Protein AF-A0A813G1A6-F1 (afdb_monomer_lite)

pLDDT: mean 83.05, std 12.77, range [56.25, 96.88]

Foldseek 3Di: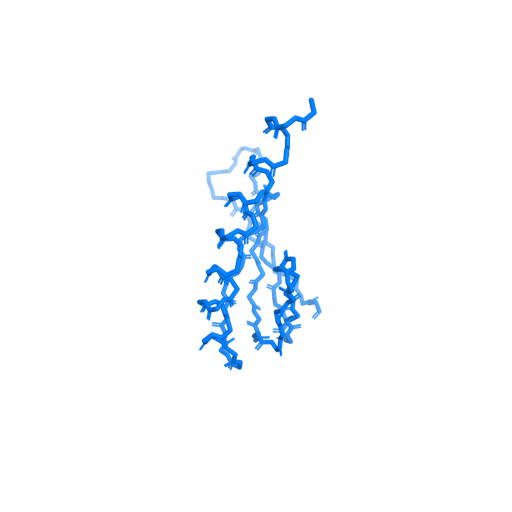
DVVVVVVVVVVLVVLVVVQVVVVVQAQHFDWDQDPVGKIKTFGFHDADSVRDTDGDFIKIWHFDDDPPDPGTDIDIDTD

Sequence (79 aa):
FRLRRESRAKTMGKVKQTRRKLAAFFNWRVSVTLTDGRVLVGTLMAVDKHVNLVLCNTEEYRKYKVKGKPEGKELKRML

Structure (mmCIF, N/CA/C/O backbone):
data_AF-A0A813G1A6-F1
#
_entry.id   AF-A0A813G1A6-F1
#
loop_
_atom_site.group_PDB
_atom_site.id
_atom_site.type_symbol
_atom_site.label_atom_id
_atom_site.label_alt_id
_atom_site.label_comp_id
_atom_site.label_asym_id
_atom_site.label_entity_id
_atom_site.label_seq_id
_atom_site.pdbx_PDB_ins_code
_atom_site.Cartn_x
_atom_site.Cartn_y
_atom_site.Cartn_z
_atom_site.occupancy
_atom_site.B_iso_or_equiv
_atom_site.auth_seq_id
_atom_site.auth_comp_id
_atom_site.auth_asym_id
_atom_site.auth_atom_id
_atom_site.pdbx_PDB_model_num
ATOM 1 N N . PHE A 1 1 ? -11.747 22.731 -25.544 1.00 56.25 1 PHE A N 1
ATOM 2 C CA . PHE A 1 1 ? -10.899 21.520 -25.703 1.00 56.25 1 PHE A CA 1
ATOM 3 C C . PHE A 1 1 ? -9.446 21.662 -25.207 1.00 56.25 1 PHE A C 1
ATOM 5 O O . PHE A 1 1 ? -8.936 20.694 -24.651 1.00 56.25 1 PHE A O 1
ATOM 12 N N . ARG A 1 2 ? -8.775 22.822 -25.342 1.00 58.00 2 ARG A N 1
ATOM 13 C CA . ARG A 1 2 ? -7.355 23.030 -24.954 1.00 58.00 2 ARG A CA 1
ATOM 14 C C . ARG A 1 2 ? -7.086 22.996 -23.434 1.00 58.00 2 ARG A C 1
ATOM 16 O O . ARG A 1 2 ? -6.236 22.232 -22.988 1.00 58.00 2 ARG A O 1
ATOM 23 N N . LEU A 1 3 ? -7.928 23.662 -22.638 1.00 58.72 3 LEU A N 1
ATOM 24 C CA . LEU A 1 3 ? -7.850 23.698 -21.161 1.00 58.72 3 LEU A CA 1
ATOM 25 C C . LEU A 1 3 ? -7.911 22.308 -20.485 1.00 58.72 3 LEU A C 1
ATOM 27 O O . LEU A 1 3 ? -7.277 22.065 -19.456 1.00 58.72 3 LEU A O 1
ATOM 31 N N . ARG A 1 4 ? -8.634 21.346 -21.080 1.00 59.69 4 ARG A N 1
ATOM 32 C CA . ARG A 1 4 ? -8.740 19.965 -20.562 1.00 59.69 4 ARG A CA 1
ATOM 33 C C . ARG A 1 4 ? -7.493 19.116 -20.865 1.00 59.69 4 ARG A C 1
ATOM 35 O O . ARG A 1 4 ? -7.251 18.123 -20.184 1.00 59.69 4 ARG A O 1
ATOM 42 N N . ARG A 1 5 ? -6.705 19.478 -21.887 1.00 60.50 5 ARG A N 1
ATOM 43 C CA . ARG A 1 5 ? -5.440 18.800 -22.233 1.00 60.50 5 ARG A CA 1
ATOM 44 C C . ARG A 1 5 ? -4.284 19.283 -21.355 1.00 60.50 5 ARG A C 1
ATOM 46 O O . ARG A 1 5 ? -3.516 18.455 -20.879 1.00 60.50 5 ARG A O 1
ATOM 53 N N . GLU A 1 6 ? -4.210 20.581 -21.072 1.00 59.69 6 GLU A N 1
ATOM 54 C CA . GLU A 1 6 ? -3.176 21.168 -20.201 1.00 59.69 6 GLU A CA 1
ATOM 55 C C . GLU A 1 6 ? -3.313 20.714 -18.743 1.00 59.69 6 GLU A C 1
ATOM 57 O O . GLU A 1 6 ? -2.334 20.299 -18.122 1.00 59.69 6 GLU A O 1
ATOM 62 N N . SER A 1 7 ? -4.542 20.688 -18.217 1.00 60.41 7 SER A N 1
ATOM 63 C CA . SER A 1 7 ? -4.837 20.136 -16.885 1.00 60.41 7 SER A CA 1
ATOM 64 C C . SER A 1 7 ? -4.434 18.662 -16.767 1.00 60.41 7 SER A C 1
ATOM 66 O O . SER A 1 7 ? -3.766 18.286 -15.806 1.00 60.41 7 SER A O 1
ATOM 68 N N . ARG A 1 8 ? -4.737 17.833 -17.777 1.00 61.25 8 ARG A N 1
ATOM 69 C CA . ARG A 1 8 ? -4.304 16.424 -17.820 1.00 61.25 8 ARG A CA 1
ATOM 70 C C . ARG A 1 8 ? -2.784 16.271 -17.895 1.00 61.25 8 ARG A C 1
ATOM 72 O O . ARG A 1 8 ? -2.242 15.425 -17.191 1.00 61.25 8 ARG A O 1
ATOM 79 N N . ALA A 1 9 ? -2.088 17.082 -18.691 1.00 61.72 9 ALA A N 1
ATOM 80 C CA . ALA A 1 9 ? -0.627 17.038 -18.782 1.00 61.72 9 ALA A CA 1
ATOM 81 C C . ALA A 1 9 ? 0.041 17.381 -17.436 1.00 61.72 9 ALA A C 1
ATOM 83 O O . ALA A 1 9 ? 0.977 16.698 -17.013 1.00 61.72 9 ALA A O 1
ATOM 84 N N . LYS A 1 10 ? -0.497 18.375 -16.716 1.00 61.72 10 LYS A N 1
ATOM 85 C CA . LYS A 1 10 ? -0.015 18.777 -15.385 1.00 61.72 10 LYS A CA 1
ATOM 86 C C . LYS A 1 10 ? -0.229 17.674 -14.339 1.00 61.72 10 LYS A C 1
ATOM 88 O O . LYS A 1 10 ? 0.681 17.377 -13.564 1.00 61.72 10 LYS A O 1
ATOM 93 N N . THR A 1 11 ? -1.383 17.002 -14.361 1.00 65.94 11 THR A N 1
ATOM 94 C CA . THR A 1 11 ? -1.662 15.842 -13.494 1.00 65.94 11 THR A CA 1
ATOM 95 C C . THR A 1 11 ? -0.749 14.654 -13.816 1.00 65.94 11 THR A C 1
ATOM 97 O O . THR A 1 11 ? -0.196 14.046 -12.901 1.00 65.94 11 THR A O 1
ATOM 100 N N . MET A 1 12 ? -0.502 14.364 -15.100 1.00 65.06 12 MET A N 1
ATOM 101 C CA . MET A 1 12 ? 0.394 13.280 -15.536 1.00 65.06 12 MET A CA 1
ATOM 102 C C . MET A 1 12 ? 1.852 13.502 -15.103 1.00 65.06 12 MET A C 1
ATOM 104 O O . MET A 1 12 ? 2.527 12.551 -14.702 1.00 65.06 12 MET A O 1
ATOM 108 N N . GLY A 1 13 ? 2.334 14.751 -15.118 1.00 70.31 13 GLY A N 1
ATOM 109 C CA . GLY A 1 13 ? 3.665 15.104 -14.611 1.00 70.31 13 GLY A CA 1
ATOM 110 C C . GLY A 1 13 ? 3.828 14.807 -13.116 1.00 70.31 13 GLY A C 1
ATOM 111 O O . GLY A 1 13 ? 4.835 14.228 -12.702 1.00 70.31 13 GLY A O 1
ATOM 112 N N . LYS A 1 14 ? 2.797 15.108 -12.315 1.00 73.62 14 LYS A N 1
ATOM 113 C CA . LYS A 1 14 ? 2.782 14.837 -10.869 1.00 73.62 14 LYS A CA 1
ATOM 114 C C . LYS A 1 14 ? 2.761 13.334 -10.571 1.00 73.62 14 LYS A C 1
ATOM 116 O O . LYS A 1 14 ? 3.540 12.868 -9.744 1.00 73.62 14 LYS A O 1
ATOM 121 N N . VAL A 1 15 ? 1.959 12.558 -11.306 1.00 77.25 15 VAL A N 1
ATOM 122 C CA . VAL A 1 15 ? 1.896 11.089 -11.169 1.00 77.25 15 VAL A CA 1
ATOM 123 C C . VAL A 1 15 ? 3.239 10.431 -11.506 1.00 77.25 15 VAL A C 1
ATOM 125 O O . VAL A 1 15 ? 3.698 9.557 -10.770 1.00 77.25 15 VAL A O 1
ATOM 128 N N . LYS A 1 16 ? 3.930 10.892 -12.558 1.00 77.81 16 LYS A N 1
ATOM 129 C CA . LYS A 1 16 ? 5.258 10.375 -12.937 1.00 77.81 16 LYS A CA 1
ATOM 130 C C . LYS A 1 16 ? 6.293 10.563 -11.821 1.00 77.81 16 LYS A C 1
ATOM 132 O O . LYS A 1 16 ? 7.118 9.674 -11.598 1.00 77.81 16 LYS A O 1
ATOM 137 N N . GLN A 1 17 ? 6.242 11.692 -11.109 1.00 83.00 17 GLN A N 1
ATOM 138 C CA . GLN A 1 17 ? 7.122 11.963 -9.971 1.00 83.00 17 GLN A CA 1
ATOM 139 C C . GLN A 1 17 ? 6.763 11.102 -8.751 1.00 83.00 17 GLN A C 1
ATOM 141 O O . GLN A 1 17 ? 7.660 10.523 -8.140 1.00 83.00 17 GLN A O 1
ATOM 146 N N . THR A 1 18 ? 5.475 10.958 -8.426 1.00 85.75 18 THR A N 1
ATOM 147 C CA . THR A 1 18 ? 5.005 10.094 -7.328 1.00 85.75 18 THR A CA 1
ATOM 148 C C . THR A 1 18 ? 5.394 8.635 -7.553 1.00 85.75 18 THR A C 1
ATOM 150 O O . THR A 1 18 ? 5.931 8.004 -6.649 1.00 85.75 18 THR A O 1
ATOM 153 N N . ARG A 1 19 ? 5.227 8.119 -8.777 1.00 88.50 19 ARG A N 1
ATOM 154 C CA . ARG A 1 19 ? 5.635 6.754 -9.141 1.00 88.50 19 ARG A CA 1
ATOM 155 C C . ARG A 1 19 ? 7.120 6.514 -8.892 1.00 88.50 19 ARG A C 1
ATOM 157 O O . ARG A 1 19 ? 7.482 5.496 -8.321 1.00 88.50 19 ARG A O 1
ATOM 164 N N . ARG A 1 20 ? 7.983 7.445 -9.316 1.00 88.00 20 ARG A N 1
ATOM 165 C CA . ARG A 1 20 ? 9.436 7.331 -9.101 1.00 88.00 20 ARG A CA 1
ATOM 166 C C . ARG A 1 20 ? 9.791 7.262 -7.617 1.00 88.00 20 ARG A C 1
ATOM 168 O O . ARG A 1 20 ? 10.650 6.474 -7.252 1.00 88.00 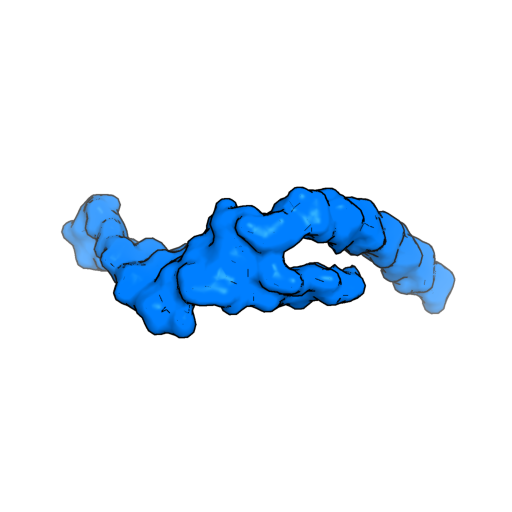20 ARG A O 1
ATOM 175 N N . LYS A 1 21 ? 9.115 8.055 -6.782 1.00 89.69 21 LYS A N 1
ATOM 176 C CA . LYS A 1 21 ? 9.294 8.013 -5.326 1.00 89.69 21 LYS A CA 1
ATOM 177 C C . LYS A 1 21 ? 8.814 6.686 -4.735 1.00 89.69 21 LYS A C 1
ATOM 179 O O . LYS A 1 21 ? 9.506 6.119 -3.908 1.00 89.69 21 LYS A O 1
ATOM 184 N N . LEU A 1 22 ? 7.670 6.174 -5.190 1.00 90.56 22 LEU A N 1
ATOM 185 C CA . LEU A 1 22 ? 7.121 4.901 -4.714 1.00 90.56 22 LEU A CA 1
ATOM 186 C C . LEU A 1 22 ? 7.961 3.689 -5.128 1.00 90.56 22 LEU A C 1
ATOM 188 O O . LEU A 1 22 ? 8.112 2.761 -4.344 1.00 90.56 22 LEU A O 1
ATOM 192 N N . ALA A 1 23 ? 8.555 3.720 -6.321 1.00 89.56 23 ALA A N 1
ATOM 193 C CA . ALA A 1 23 ? 9.449 2.665 -6.792 1.00 89.56 23 ALA A CA 1
ATOM 194 C C . ALA A 1 23 ? 10.701 2.496 -5.911 1.00 89.56 23 ALA A C 1
ATOM 196 O O . ALA A 1 23 ? 11.267 1.410 -5.874 1.00 89.56 23 ALA A O 1
ATOM 197 N N . ALA A 1 24 ? 11.113 3.537 -5.176 1.00 91.44 24 ALA A N 1
ATOM 198 C CA . ALA A 1 24 ? 12.227 3.446 -4.231 1.00 91.44 24 ALA A CA 1
ATOM 199 C C . ALA A 1 24 ? 11.919 2.552 -3.014 1.00 91.44 24 ALA A C 1
ATOM 201 O O . ALA A 1 24 ? 12.843 2.113 -2.341 1.00 91.44 24 ALA A O 1
ATOM 202 N N . PHE A 1 25 ? 10.642 2.258 -2.747 1.00 92.56 25 PHE A N 1
ATOM 203 C CA . PHE A 1 25 ? 10.196 1.407 -1.639 1.00 92.56 25 PHE A CA 1
ATOM 204 C C . PHE A 1 25 ? 9.930 -0.047 -2.066 1.00 92.56 25 PHE A C 1
ATOM 206 O O . PHE A 1 25 ? 9.189 -0.768 -1.400 1.00 92.56 25 PHE A O 1
ATOM 213 N N . PHE A 1 26 ? 10.483 -0.489 -3.197 1.00 93.50 26 PHE A N 1
ATOM 214 C CA . PHE A 1 26 ? 10.377 -1.880 -3.641 1.00 93.50 26 PHE A CA 1
ATOM 215 C C . PHE A 1 26 ? 10.942 -2.844 -2.581 1.00 93.50 26 PHE A C 1
ATOM 217 O O . PHE A 1 26 ? 11.993 -2.581 -1.996 1.00 93.50 26 PHE A O 1
ATOM 224 N N . ASN A 1 27 ? 10.240 -3.952 -2.329 1.00 94.31 27 ASN A N 1
ATOM 225 C CA . ASN A 1 27 ? 10.524 -4.942 -1.281 1.00 94.31 27 ASN A CA 1
ATOM 226 C C . ASN A 1 27 ? 10.499 -4.413 0.164 1.00 94.31 27 ASN A C 1
ATOM 228 O O . ASN A 1 27 ? 10.933 -5.111 1.080 1.00 94.31 27 ASN A O 1
ATOM 232 N N . TRP A 1 28 ? 9.976 -3.210 0.411 1.00 96.44 28 TRP A N 1
ATOM 233 C CA . TRP A 1 28 ? 9.774 -2.713 1.773 1.00 96.44 28 TRP A CA 1
ATOM 234 C C . TRP A 1 28 ? 8.368 -3.023 2.276 1.00 96.44 28 TRP A C 1
ATOM 236 O O . TRP A 1 28 ? 7.407 -3.073 1.503 1.00 96.44 28 TRP A O 1
ATOM 246 N N . ARG A 1 29 ? 8.237 -3.185 3.59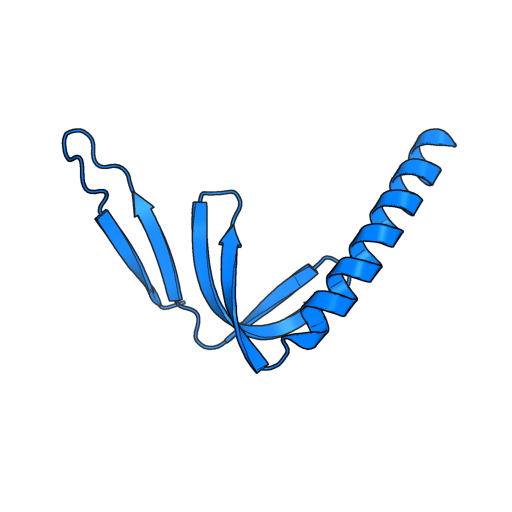8 1.00 95.56 29 ARG A N 1
ATOM 247 C CA . ARG A 1 29 ? 6.932 -3.238 4.262 1.00 95.56 29 ARG A CA 1
ATOM 248 C C . ARG A 1 29 ? 6.372 -1.823 4.345 1.00 95.56 29 ARG A C 1
ATOM 250 O O . ARG A 1 29 ? 6.942 -0.961 5.010 1.00 95.56 29 ARG A O 1
ATOM 257 N N . VAL A 1 30 ? 5.265 -1.589 3.655 1.00 95.25 30 VAL A N 1
ATOM 258 C CA . VAL A 1 30 ? 4.605 -0.286 3.564 1.00 95.25 30 VAL A CA 1
ATOM 259 C C . VAL A 1 30 ? 3.242 -0.333 4.240 1.00 95.25 30 VAL A C 1
ATOM 261 O O . VAL A 1 30 ? 2.602 -1.381 4.305 1.00 95.25 30 VAL A O 1
ATOM 264 N N . SER A 1 31 ? 2.800 0.823 4.729 1.00 95.44 31 SER A N 1
ATOM 265 C CA . SER A 1 31 ? 1.435 1.042 5.204 1.00 95.44 31 SER A CA 1
ATOM 266 C C . SER A 1 31 ? 0.704 1.935 4.207 1.00 95.44 31 SER A C 1
ATOM 268 O O . SER A 1 31 ? 1.185 3.019 3.871 1.00 95.44 31 SER A O 1
ATOM 270 N N . VAL A 1 32 ? -0.435 1.465 3.705 1.00 93.88 32 VAL A N 1
ATOM 271 C CA . VAL A 1 32 ? -1.242 2.136 2.685 1.00 93.88 32 VAL A CA 1
ATOM 272 C C . VAL A 1 32 ? -2.616 2.436 3.260 1.00 93.88 32 VAL A C 1
ATOM 274 O O . VAL A 1 32 ? -3.411 1.531 3.500 1.00 93.88 32 VAL A O 1
ATOM 277 N N . THR A 1 33 ? -2.919 3.718 3.439 1.00 93.94 33 THR A N 1
ATOM 278 C CA . THR A 1 33 ? -4.254 4.167 3.846 1.00 93.94 33 THR A CA 1
ATOM 279 C C . THR A 1 33 ? -5.124 4.385 2.614 1.00 93.94 33 THR A C 1
ATOM 281 O O . THR A 1 33 ? -4.812 5.213 1.757 1.00 93.94 33 THR A O 1
ATOM 284 N N . LEU A 1 34 ? -6.227 3.650 2.531 1.00 92.25 34 LEU A N 1
ATOM 285 C CA . LEU A 1 34 ? -7.243 3.793 1.496 1.00 92.25 34 LEU A CA 1
ATOM 286 C C . LEU A 1 34 ? -8.196 4.947 1.828 1.00 92.25 34 LEU A C 1
ATOM 288 O O . LEU A 1 34 ? -8.388 5.329 2.983 1.00 92.25 34 LEU A O 1
ATOM 292 N N . THR A 1 35 ? -8.842 5.493 0.799 1.00 91.31 35 THR A N 1
ATOM 293 C CA . THR A 1 35 ? -9.788 6.613 0.939 1.00 91.31 35 THR A CA 1
ATOM 294 C C . THR A 1 35 ? -11.043 6.255 1.734 1.00 91.31 35 THR A C 1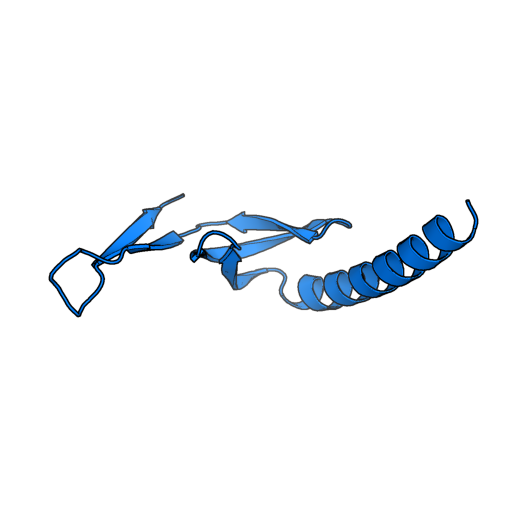
ATOM 296 O O . THR A 1 35 ? -11.712 7.145 2.244 1.00 91.31 35 THR A O 1
ATOM 299 N N . ASP A 1 36 ? -11.369 4.967 1.849 1.00 87.06 36 ASP A N 1
ATOM 300 C CA . ASP A 1 36 ? -12.485 4.462 2.653 1.00 87.06 36 ASP A CA 1
ATOM 301 C C . ASP A 1 36 ? -12.115 4.236 4.135 1.00 87.06 36 ASP A C 1
ATOM 303 O O . ASP A 1 36 ? -12.947 3.779 4.921 1.00 87.06 36 ASP A O 1
ATOM 307 N N . GLY A 1 37 ? -10.882 4.578 4.530 1.00 86.56 37 GLY A N 1
ATOM 308 C CA . GLY A 1 37 ? -10.395 4.508 5.909 1.00 86.56 37 GLY A CA 1
ATOM 309 C C . GLY A 1 37 ? -9.779 3.166 6.309 1.00 86.56 37 GLY A C 1
ATOM 310 O O . GLY A 1 37 ? -9.452 2.976 7.482 1.00 86.56 37 GLY A O 1
ATOM 311 N N . ARG A 1 38 ? -9.611 2.232 5.368 1.00 91.00 38 ARG A N 1
ATOM 312 C CA . ARG A 1 38 ? -8.827 1.009 5.592 1.00 91.00 38 ARG A CA 1
ATOM 313 C C . ARG A 1 38 ? -7.335 1.302 5.554 1.00 91.00 38 ARG A C 1
ATOM 315 O O . ARG A 1 38 ? -6.888 2.202 4.847 1.00 91.00 38 ARG A O 1
ATOM 322 N N . VAL A 1 39 ? -6.565 0.497 6.269 1.00 93.88 39 VAL A N 1
ATOM 323 C CA . VAL A 1 39 ? -5.103 0.517 6.236 1.00 93.88 39 VAL A CA 1
ATOM 324 C C . VAL A 1 39 ? -4.616 -0.868 5.839 1.00 93.88 39 VAL A C 1
ATOM 326 O O . VAL A 1 39 ? -4.920 -1.844 6.515 1.00 93.88 39 VAL A O 1
ATOM 329 N N . LEU A 1 40 ? -3.877 -0.957 4.738 1.00 95.50 40 LEU A N 1
ATOM 330 C CA . LEU A 1 40 ? -3.244 -2.183 4.266 1.00 95.50 40 LEU A CA 1
ATOM 331 C C . LEU A 1 40 ? -1.759 -2.142 4.605 1.00 95.50 40 LEU A C 1
ATOM 333 O O . LEU A 1 40 ? -1.066 -1.203 4.216 1.00 95.50 40 LEU A O 1
ATOM 337 N N . VAL A 1 41 ? -1.261 -3.156 5.303 1.00 95.62 41 VAL A N 1
ATOM 338 C CA . VAL A 1 41 ? 0.159 -3.281 5.638 1.00 95.62 41 VAL A CA 1
ATOM 339 C C . VAL A 1 41 ? 0.717 -4.524 4.967 1.00 95.62 41 VAL A C 1
ATOM 341 O O . VAL A 1 41 ? 0.332 -5.637 5.306 1.00 95.62 41 VAL A O 1
ATOM 344 N N . GLY A 1 42 ? 1.637 -4.347 4.024 1.00 96.38 42 GLY A N 1
ATOM 345 C CA . GLY A 1 42 ? 2.189 -5.446 3.232 1.00 96.38 42 GLY A CA 1
ATOM 346 C C . GLY A 1 42 ? 3.513 -5.076 2.578 1.00 96.38 42 GLY A C 1
ATOM 347 O O . GLY A 1 42 ? 3.958 -3.930 2.654 1.00 96.38 42 GLY A O 1
ATOM 348 N N . THR A 1 43 ? 4.164 -6.049 1.950 1.00 96.88 43 THR A N 1
ATOM 349 C CA . THR A 1 43 ? 5.424 -5.828 1.228 1.00 96.88 43 THR A CA 1
ATOM 350 C C . THR A 1 43 ? 5.138 -5.346 -0.186 1.00 96.88 43 THR A C 1
ATOM 352 O O . THR A 1 43 ? 4.410 -6.012 -0.919 1.00 96.88 43 THR A O 1
ATOM 355 N N . LEU A 1 44 ? 5.710 -4.210 -0.589 1.00 96.62 44 LEU A N 1
ATOM 356 C CA . LEU A 1 44 ? 5.502 -3.649 -1.922 1.00 96.62 44 LEU A CA 1
ATOM 357 C C . LEU A 1 44 ? 6.290 -4.424 -2.982 1.00 96.62 44 LEU A C 1
ATOM 359 O O . LEU A 1 44 ? 7.516 -4.357 -3.020 1.00 96.62 44 LEU A O 1
ATOM 363 N N . MET A 1 45 ? 5.576 -5.093 -3.884 1.00 95.69 45 MET A N 1
ATOM 364 C CA . MET A 1 45 ? 6.167 -5.900 -4.955 1.00 95.69 45 MET A CA 1
ATOM 365 C C . MET A 1 45 ? 6.137 -5.203 -6.314 1.00 95.69 45 MET A C 1
ATOM 367 O O . MET A 1 45 ? 6.952 -5.511 -7.171 1.00 95.69 45 MET A O 1
ATOM 371 N N . ALA A 1 46 ? 5.202 -4.281 -6.558 1.00 94.44 46 ALA A N 1
ATOM 372 C CA . ALA A 1 46 ? 5.149 -3.546 -7.822 1.00 94.44 46 ALA A CA 1
ATOM 373 C C . ALA A 1 46 ? 4.330 -2.254 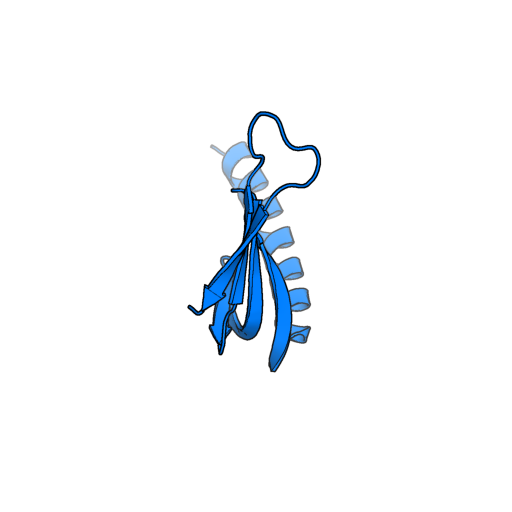-7.721 1.00 94.44 46 ALA A C 1
ATOM 375 O O . ALA A 1 46 ? 3.433 -2.128 -6.884 1.00 94.44 46 ALA A O 1
ATOM 376 N N . VAL A 1 47 ? 4.623 -1.313 -8.628 1.00 92.62 47 VAL A N 1
ATOM 377 C CA . VAL A 1 47 ? 3.883 -0.057 -8.818 1.00 92.62 47 VAL A CA 1
ATOM 378 C C . VAL A 1 47 ? 3.699 0.207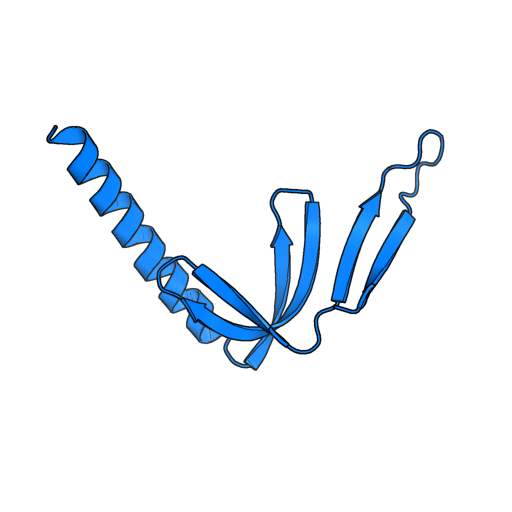 -10.313 1.00 92.62 47 VAL A C 1
ATOM 380 O O . VAL A 1 47 ? 4.674 0.231 -11.063 1.00 92.62 47 VAL A O 1
ATOM 383 N N . ASP A 1 48 ? 2.466 0.468 -10.746 1.00 91.62 48 ASP A N 1
ATOM 384 C CA . ASP A 1 48 ? 2.149 0.805 -12.143 1.00 91.62 48 ASP A CA 1
ATOM 385 C C . ASP A 1 48 ? 2.146 2.332 -12.419 1.00 91.62 48 ASP A C 1
ATOM 387 O O . ASP A 1 48 ? 2.199 3.165 -11.511 1.00 91.62 48 ASP A O 1
ATOM 391 N N . LYS A 1 49 ? 2.048 2.742 -13.694 1.00 85.94 49 LYS A N 1
ATOM 392 C CA . LYS A 1 49 ? 1.867 4.140 -14.135 1.00 85.94 49 LYS A CA 1
ATOM 393 C C . LYS A 1 49 ? 0.667 4.839 -13.490 1.00 85.94 49 LYS A C 1
ATOM 395 O O . LYS A 1 49 ? 0.721 6.054 -13.322 1.00 85.94 49 LYS A O 1
ATOM 400 N N . HIS A 1 50 ? -0.383 4.099 -13.141 1.00 87.56 50 HIS A N 1
ATOM 401 C CA . HIS A 1 50 ? -1.560 4.632 -12.451 1.00 87.56 50 HIS A CA 1
ATOM 402 C C . HIS A 1 50 ? -1.432 4.613 -10.928 1.00 87.56 50 HIS A C 1
ATOM 404 O O . HIS A 1 50 ? -2.352 5.048 -10.245 1.00 87.56 50 HIS A O 1
ATOM 410 N N . VAL A 1 51 ? -0.286 4.165 -10.401 1.00 90.12 51 VAL A N 1
ATOM 411 C CA . VAL A 1 51 ? -0.067 3.940 -8.967 1.00 90.12 51 VAL A CA 1
ATOM 412 C C . VAL A 1 51 ? -0.951 2.805 -8.428 1.00 90.12 51 VAL A C 1
ATOM 414 O O . VAL A 1 51 ? -1.303 2.771 -7.256 1.00 90.12 51 VAL A O 1
ATOM 417 N N . ASN A 1 52 ? -1.274 1.825 -9.278 1.00 92.06 52 ASN A N 1
ATOM 418 C CA . ASN A 1 52 ? -1.768 0.540 -8.789 1.00 92.06 52 ASN A CA 1
ATOM 419 C C . ASN A 1 52 ? -0.623 -0.146 -8.032 1.00 92.06 52 ASN A C 1
ATOM 421 O O . ASN A 1 52 ? 0.495 -0.208 -8.554 1.00 92.06 52 ASN A O 1
ATOM 425 N N . LEU A 1 53 ? -0.894 -0.611 -6.812 1.00 93.50 53 LEU A N 1
ATOM 426 C CA . LEU A 1 53 ? 0.090 -1.221 -5.917 1.00 93.50 53 LEU A CA 1
ATOM 427 C C . LEU A 1 53 ? -0.139 -2.731 -5.852 1.00 93.50 53 LEU A C 1
ATOM 429 O O . LEU A 1 53 ? -1.277 -3.172 -5.703 1.00 93.50 53 LEU A O 1
ATOM 433 N N . VAL A 1 54 ? 0.940 -3.510 -5.914 1.00 95.19 54 VAL A N 1
ATOM 434 C CA . VAL A 1 54 ? 0.912 -4.950 -5.628 1.00 95.19 54 VAL A CA 1
ATOM 435 C C . VAL A 1 54 ? 1.586 -5.173 -4.283 1.00 95.19 54 VAL A C 1
ATOM 437 O O . VAL A 1 54 ? 2.758 -4.828 -4.121 1.00 95.19 54 VAL A O 1
ATOM 440 N N . LEU A 1 55 ? 0.840 -5.728 -3.329 1.00 96.00 55 LEU A N 1
ATOM 441 C CA . LEU A 1 55 ? 1.314 -6.027 -1.982 1.00 96.00 55 LEU A CA 1
ATOM 442 C C . LEU A 1 55 ? 1.332 -7.543 -1.752 1.00 96.00 55 LEU A C 1
ATOM 444 O O . LEU A 1 55 ? 0.407 -8.240 -2.160 1.00 96.00 55 LEU A O 1
ATOM 448 N N . CYS A 1 56 ? 2.371 -8.042 -1.087 1.00 96.00 56 CYS A N 1
ATOM 449 C CA . CYS A 1 56 ? 2.484 -9.431 -0.638 1.00 96.00 56 CYS A CA 1
ATOM 450 C C . CYS A 1 56 ? 2.352 -9.511 0.892 1.00 96.00 56 CYS A C 1
ATOM 452 O O . CYS A 1 56 ? 2.782 -8.587 1.591 1.00 96.00 56 CYS A O 1
ATOM 454 N N . ASN A 1 57 ? 1.786 -10.613 1.402 1.00 94.62 57 ASN A N 1
ATOM 455 C CA . ASN A 1 57 ? 1.560 -10.874 2.832 1.00 94.62 57 ASN A CA 1
ATOM 456 C C . ASN A 1 57 ? 0.869 -9.691 3.532 1.00 94.62 57 ASN A C 1
ATOM 458 O O . ASN A 1 57 ? 1.423 -9.065 4.446 1.00 94.62 57 ASN A O 1
ATOM 462 N N . THR A 1 58 ? -0.316 -9.342 3.026 1.00 95.25 58 THR A N 1
ATOM 463 C CA . THR A 1 58 ? -0.998 -8.094 3.371 1.00 95.25 58 THR A CA 1
ATOM 464 C C . THR A 1 58 ? -1.944 -8.291 4.548 1.00 95.25 58 THR A C 1
ATOM 466 O O . THR A 1 58 ? -2.757 -9.209 4.587 1.00 95.25 58 THR A O 1
ATOM 469 N N . GLU A 1 59 ? -1.872 -7.378 5.505 1.00 95.12 59 GLU A N 1
ATOM 470 C CA . GLU A 1 59 ? -2.799 -7.282 6.623 1.00 95.12 59 GLU A CA 1
ATOM 471 C C . GLU A 1 59 ? -3.709 -6.070 6.414 1.00 95.12 59 GLU A C 1
ATOM 473 O O . GLU A 1 59 ? -3.229 -4.947 6.256 1.00 95.12 59 GLU A O 1
ATOM 478 N N . GLU A 1 60 ? -5.023 -6.282 6.423 1.00 93.75 60 GLU A N 1
ATOM 479 C CA . GLU A 1 60 ? -6.011 -5.205 6.419 1.00 93.75 60 GLU A CA 1
ATOM 480 C C . GLU A 1 60 ? -6.414 -4.860 7.851 1.00 93.75 60 GLU A C 1
ATOM 482 O O . GLU A 1 60 ? -6.895 -5.707 8.607 1.00 93.75 60 GLU A O 1
ATOM 487 N N . TYR A 1 61 ? -6.282 -3.583 8.187 1.00 92.25 61 TYR A N 1
ATOM 488 C CA . TYR A 1 61 ? -6.755 -2.976 9.417 1.00 92.25 61 TYR A CA 1
ATOM 489 C C . TYR A 1 61 ? -7.904 -2.031 9.095 1.00 92.25 61 TYR A C 1
ATOM 491 O O . TYR A 1 61 ? -7.791 -1.138 8.249 1.00 92.25 61 TYR A O 1
ATOM 499 N N . ARG A 1 62 ? -9.018 -2.189 9.807 1.00 87.81 62 ARG A N 1
ATOM 500 C CA . ARG A 1 62 ? -10.140 -1.257 9.712 1.00 87.81 62 ARG A CA 1
ATOM 501 C C . ARG A 1 62 ? -10.588 -0.818 11.094 1.00 87.81 62 ARG A C 1
ATOM 503 O O . ARG A 1 62 ? -10.882 -1.644 11.958 1.00 87.81 62 ARG A O 1
ATOM 510 N N . LYS A 1 63 ? -10.650 0.501 11.277 1.00 79.69 63 LYS A N 1
ATOM 511 C CA . LYS A 1 63 ? -11.186 1.137 12.481 1.00 79.69 63 LYS A CA 1
ATOM 512 C C . LYS A 1 63 ? -12.688 1.306 12.320 1.00 79.69 63 LYS A C 1
ATOM 514 O O . LYS A 1 63 ? -13.140 1.985 11.399 1.00 79.69 63 LYS A O 1
ATOM 519 N N . TYR A 1 64 ? -13.462 0.712 13.221 1.00 76.25 64 TYR A N 1
ATOM 520 C CA . TYR A 1 64 ? -14.908 0.909 13.269 1.00 76.25 64 TYR A CA 1
ATOM 521 C C . TYR A 1 64 ? -15.263 1.683 14.529 1.00 76.25 64 TYR A C 1
ATOM 523 O O . TYR A 1 64 ? -14.903 1.293 15.642 1.00 76.25 64 TYR A O 1
ATOM 531 N N . LYS A 1 65 ? -16.007 2.777 14.354 1.00 71.62 65 LYS A N 1
ATOM 532 C CA . LYS A 1 65 ? -16.634 3.471 15.478 1.00 71.62 65 LYS A CA 1
ATOM 533 C C . LYS A 1 65 ? -17.823 2.635 15.941 1.00 71.62 65 LYS A C 1
ATOM 535 O O . LYS A 1 65 ? -18.762 2.422 15.178 1.00 71.62 65 LYS A O 1
ATOM 540 N N . VAL A 1 66 ? -17.781 2.161 17.181 1.00 73.25 66 VAL A N 1
ATOM 541 C CA . VAL A 1 66 ? -18.927 1.505 17.816 1.00 73.25 66 VAL A CA 1
ATOM 542 C C . VAL A 1 66 ? -19.740 2.592 18.513 1.00 73.25 66 VAL A C 1
ATOM 544 O O . VAL A 1 66 ? -19.196 3.344 19.320 1.00 73.25 66 VAL A O 1
ATOM 547 N N . LYS A 1 67 ? -21.037 2.710 18.198 1.00 74.12 67 LYS A N 1
ATOM 548 C CA . LYS A 1 67 ? -21.920 3.643 18.917 1.00 74.12 67 LYS A CA 1
ATOM 549 C C . LYS A 1 67 ? -21.897 3.290 20.412 1.00 74.12 67 LYS A C 1
ATOM 551 O O . LYS A 1 67 ? -22.171 2.149 20.768 1.00 74.12 67 LYS A O 1
ATOM 556 N N . GLY A 1 68 ? -21.550 4.258 21.262 1.00 74.00 68 GLY A N 1
ATOM 557 C CA . GLY A 1 68 ? -21.539 4.100 22.722 1.00 74.00 68 GLY A CA 1
ATOM 558 C C . GLY A 1 68 ? -20.227 3.608 23.347 1.00 74.00 68 GLY A C 1
ATOM 559 O O . GLY A 1 68 ? -20.197 3.412 24.557 1.00 74.00 68 GLY A O 1
ATOM 560 N N . LYS A 1 69 ? -19.139 3.430 22.579 1.00 71.44 69 LYS A N 1
ATOM 561 C CA . LYS A 1 69 ? -17.799 3.170 23.141 1.00 71.44 69 LYS A CA 1
ATOM 562 C C . LYS A 1 69 ? -16.766 4.164 22.592 1.00 71.44 69 LYS A C 1
ATOM 564 O O . LYS A 1 69 ? -16.719 4.343 21.375 1.00 71.44 69 LYS A O 1
ATOM 569 N N . PRO A 1 70 ? -15.952 4.806 23.454 1.00 63.53 70 PRO A N 1
ATOM 570 C CA . PRO A 1 70 ? -14.936 5.765 23.017 1.00 63.53 70 PRO A CA 1
ATOM 571 C C . PRO A 1 70 ? -13.773 5.087 22.275 1.00 63.53 70 PRO A C 1
ATOM 573 O O . PRO A 1 70 ? -13.220 5.667 21.343 1.00 63.53 70 PRO A O 1
ATOM 576 N N . GLU A 1 71 ? -13.452 3.837 22.616 1.00 64.38 71 GLU A N 1
ATOM 577 C CA . GLU A 1 71 ? -12.447 3.044 21.909 1.00 64.38 71 GLU A CA 1
ATOM 578 C C . GLU A 1 71 ? -13.085 2.297 20.730 1.00 64.38 71 GLU A C 1
ATOM 580 O O . GLU A 1 71 ? -13.925 1.404 20.890 1.00 64.38 71 GLU A O 1
ATOM 585 N N . GLY A 1 72 ? -12.714 2.700 19.512 1.00 64.50 72 GLY A N 1
ATOM 586 C CA . GLY A 1 72 ? -13.104 2.001 18.291 1.00 64.50 72 GLY A CA 1
ATOM 587 C C . GLY A 1 72 ? -12.456 0.618 18.231 1.00 64.50 72 GLY A C 1
ATOM 588 O O . GLY A 1 72 ? -11.276 0.473 18.534 1.00 64.50 72 GLY A O 1
ATOM 589 N N . LYS A 1 73 ? -13.212 -0.403 17.815 1.00 69.75 73 LYS A N 1
ATOM 590 C CA . LYS A 1 73 ? -12.644 -1.739 17.602 1.00 69.75 73 LYS A CA 1
ATOM 591 C C . LYS A 1 73 ? -11.801 -1.736 16.327 1.00 69.75 73 LYS A C 1
ATOM 593 O O . LYS A 1 73 ? -12.275 -1.311 15.268 1.00 69.75 73 LYS A O 1
ATOM 598 N N . GLU A 1 74 ? -10.576 -2.237 16.434 1.00 75.19 74 GLU A N 1
ATOM 599 C CA . GLU A 1 74 ? -9.720 -2.541 15.291 1.00 75.19 74 GLU A CA 1
ATOM 600 C C . GLU A 1 74 ? -9.995 -3.971 14.834 1.00 75.19 74 GLU A C 1
ATOM 602 O O . GLU A 1 74 ? -9.958 -4.914 15.622 1.00 75.19 74 GLU A O 1
ATOM 607 N N . LEU A 1 75 ? -10.320 -4.131 13.556 1.00 80.06 75 LEU A N 1
ATOM 608 C CA . LEU A 1 75 ? -10.492 -5.444 12.952 1.00 80.06 75 LEU A CA 1
ATOM 609 C C . LEU A 1 75 ? -9.292 -5.716 12.053 1.00 80.06 75 LEU A C 1
ATOM 611 O O . LEU A 1 75 ? -9.028 -4.930 11.140 1.00 80.06 75 LEU A O 1
ATOM 615 N N . LYS A 1 76 ? -8.607 -6.829 12.317 1.00 86.50 76 LYS A N 1
ATOM 616 C CA . LYS A 1 76 ? -7.489 -7.331 11.519 1.00 86.50 76 LYS A CA 1
ATOM 617 C C . LYS A 1 76 ? -7.976 -8.466 10.620 1.00 86.50 76 LYS A C 1
ATOM 619 O O . LYS A 1 76 ? -8.598 -9.409 11.108 1.00 86.50 76 LYS A O 1
ATOM 624 N N . ARG A 1 77 ? -7.701 -8.382 9.318 1.00 87.81 77 ARG A N 1
ATOM 625 C CA . ARG A 1 77 ? -7.922 -9.466 8.345 1.00 87.81 77 ARG A CA 1
ATOM 626 C C . ARG A 1 77 ? -6.618 -9.766 7.622 1.00 87.81 77 ARG A C 1
ATOM 628 O O . ARG A 1 77 ? -5.893 -8.839 7.272 1.00 87.81 77 ARG A O 1
ATOM 635 N N . MET A 1 78 ? -6.336 -11.045 7.403 1.00 87.00 78 MET A N 1
ATOM 636 C CA . MET A 1 78 ? -5.303 -11.453 6.453 1.00 87.00 78 MET A CA 1
ATOM 637 C C . MET A 1 78 ? -5.917 -11.481 5.054 1.00 87.00 78 MET A C 1
ATOM 639 O O . MET A 1 78 ? -7.048 -11.953 4.902 1.00 87.00 78 MET A O 1
ATOM 643 N N . LEU A 1 79 ? -5.197 -10.916 4.085 1.00 83.62 79 LEU A N 1
ATOM 644 C CA . LEU A 1 79 ? -5.563 -10.865 2.670 1.00 83.62 79 LEU A CA 1
ATOM 645 C C . LEU A 1 79 ? -4.642 -11.752 1.834 1.00 83.62 79 LEU A C 1
ATOM 647 O O . LEU A 1 79 ? -3.438 -11.831 2.174 1.00 83.62 79 LEU A O 1
#

Secondary structure (DSSP, 8-state):
-HHHHHHHHHHHHHHHHHHHHHHTTTTSEEEEE-TTSEEEEEEEEEE-TT--EEEEEEEEEEEEPPTT-SSPEEEEEE-

InterPro domains:
  IPR001163 Sm domain, eukaryotic/archaea-type [PF01423] (21-71)
  IPR001163 Sm domain, eukaryotic/archaea-type [SM00651] (20-67)
  IPR010920 LSM domain superfamily [SSF50182] (19-68)
  IPR047575 Sm domain [PS52002] (17-79)
  IPR050914 Small nuclear ribonucleoprotein-associated SmB/NAA38-like [PTHR10701] (18-78)

Radius of gyration: 17.09 Å; chains: 1; bounding box: 34×35×49 Å

Organism: Polarella glacialis (NCBI:txid89957)